Protein AF-A0A257UTE9-F1 (afdb_monomer_lite)

Foldseek 3Di:
DDADAPEEEEPVCVVPCVVVVVSQVVGWYWYDDPRDIDIDHDPVRVVVVVVVVPDPDDQDPVNVCPPPDPVVVVVVVVCVVPDDPPVPDDD

Secondary structure (DSSP, 8-state):
-----SEEEETTGGGS-HHHHHHHHHS-EEEEETTEEEEE--HHHHHHHHHHHH--SPPPHHHHTTT--HHHHHHHHHHHHHSPP-S----

Radius of gyration: 18.04 Å; chains: 1; bounding box: 43×36×41 Å

pLDDT: mean 80.17, std 10.51, range [45.94, 93.06]

Sequence (91 aa):
MSIDAIANFTASDLKQSGPILDAATQGVVRIKRRGEAFLLLRETQFETMIAEAADPRPKTLADLLVDYDPNDVKQRLTTWINEQPSGRETL

Structure (mmCIF, N/CA/C/O backbone):
data_AF-A0A257UTE9-F1
#
_entry.id   AF-A0A257UTE9-F1
#
loop_
_atom_site.group_PDB
_atom_site.id
_atom_site.type_symbol
_atom_site.label_atom_id
_atom_site.label_alt_id
_atom_site.label_comp_id
_atom_site.label_asym_id
_atom_site.label_entity_id
_atom_site.label_seq_id
_atom_site.pdbx_PDB_ins_code
_atom_site.Cartn_x
_atom_site.Cartn_y
_atom_site.Cartn_z
_atom_site.occupancy
_atom_site.B_iso_or_equiv
_atom_site.auth_seq_id
_atom_site.auth_comp_id
_atom_site.auth_asym_id
_atom_site.auth_atom_id
_atom_site.pdbx_PDB_model_num
ATOM 1 N N . MET A 1 1 ? -4.449 -6.961 -10.630 1.00 48.38 1 MET A N 1
ATOM 2 C CA . MET A 1 1 ? -3.523 -6.185 -9.783 1.00 48.38 1 MET A CA 1
ATOM 3 C C . MET A 1 1 ? -4.223 -5.987 -8.443 1.00 48.38 1 MET A C 1
ATOM 5 O O . MET A 1 1 ? -5.217 -5.274 -8.402 1.00 48.38 1 MET A O 1
ATOM 9 N N . SER A 1 2 ? -3.839 -6.739 -7.407 1.00 53.31 2 SER A N 1
ATOM 10 C CA . SER A 1 2 ? -4.385 -6.535 -6.056 1.00 53.31 2 SER A CA 1
ATOM 11 C C . SER A 1 2 ? -3.588 -5.410 -5.408 1.00 53.31 2 SER A C 1
ATOM 13 O O . SER A 1 2 ? -2.364 -5.460 -5.432 1.00 53.31 2 SER A O 1
ATOM 15 N N . ILE A 1 3 ? -4.263 -4.375 -4.909 1.00 66.12 3 ILE A N 1
ATOM 16 C CA . ILE A 1 3 ? -3.609 -3.293 -4.170 1.00 66.12 3 ILE A CA 1
ATOM 17 C C . ILE A 1 3 ? -3.664 -3.666 -2.692 1.00 66.12 3 ILE A C 1
ATOM 19 O O . ILE A 1 3 ? -4.733 -3.594 -2.067 1.00 66.12 3 ILE A O 1
ATOM 23 N N . ASP A 1 4 ? -2.516 -4.075 -2.160 1.00 77.25 4 ASP A N 1
ATOM 24 C CA . ASP A 1 4 ? -2.360 -4.391 -0.747 1.00 77.25 4 ASP A CA 1
ATOM 25 C C . ASP A 1 4 ? -2.277 -3.093 0.052 1.00 77.25 4 ASP A C 1
ATOM 27 O O . ASP A 1 4 ? -1.348 -2.296 -0.071 1.00 77.25 4 ASP A O 1
ATOM 31 N N . ALA A 1 5 ? -3.325 -2.849 0.837 1.00 81.12 5 ALA A N 1
ATOM 32 C CA . ALA A 1 5 ? -3.390 -1.699 1.718 1.00 81.12 5 ALA A CA 1
ATOM 33 C C . ALA A 1 5 ? -2.685 -2.034 3.032 1.00 81.12 5 ALA A C 1
ATOM 35 O O . ALA A 1 5 ? -3.055 -2.999 3.702 1.00 81.12 5 ALA A O 1
ATOM 36 N N . ILE A 1 6 ? -1.725 -1.203 3.426 1.00 84.81 6 ILE A N 1
ATOM 37 C CA . ILE A 1 6 ? -0.977 -1.357 4.682 1.00 84.81 6 ILE A CA 1
ATOM 38 C C . ILE A 1 6 ? -1.830 -1.030 5.914 1.00 84.81 6 ILE A C 1
ATOM 40 O O . ILE A 1 6 ? -1.519 -1.452 7.023 1.00 84.81 6 ILE A O 1
ATOM 44 N N . ALA A 1 7 ? -2.924 -0.288 5.721 1.00 85.62 7 ALA A N 1
ATOM 45 C CA . ALA A 1 7 ? -3.860 0.073 6.772 1.00 85.62 7 ALA A CA 1
ATOM 46 C C . ALA A 1 7 ? -5.281 0.235 6.220 1.00 85.62 7 ALA A C 1
ATOM 48 O O . ALA A 1 7 ? -5.490 0.612 5.061 1.00 85.62 7 ALA A O 1
ATOM 49 N N . ASN A 1 8 ? -6.267 -0.039 7.076 1.00 88.81 8 ASN A N 1
ATOM 50 C CA . ASN A 1 8 ? -7.685 0.118 6.773 1.00 88.81 8 ASN A CA 1
ATOM 51 C C . ASN A 1 8 ? -8.315 1.083 7.780 1.00 88.81 8 ASN A C 1
ATOM 53 O O . ASN A 1 8 ? -8.267 0.833 8.980 1.00 88.81 8 ASN A O 1
ATOM 57 N N . PHE A 1 9 ? -8.957 2.132 7.278 1.00 89.06 9 PHE A N 1
ATOM 58 C CA . PHE A 1 9 ? -9.687 3.115 8.072 1.00 89.06 9 PHE A CA 1
ATOM 59 C C . PHE A 1 9 ? -11.143 3.207 7.625 1.00 89.06 9 PHE A C 1
ATOM 61 O O . PHE A 1 9 ? -11.540 2.739 6.553 1.00 89.06 9 PHE A O 1
ATOM 68 N N . THR A 1 10 ? -11.960 3.838 8.451 1.00 89.31 10 THR A N 1
ATOM 69 C CA . THR A 1 10 ? -13.345 4.189 8.160 1.00 89.31 10 THR A CA 1
ATOM 70 C C . THR A 1 10 ? -13.470 5.682 7.879 1.00 89.31 10 THR A C 1
ATOM 72 O O . THR A 1 10 ? -12.616 6.489 8.239 1.00 89.31 10 THR A O 1
ATOM 75 N N . ALA A 1 11 ? -14.586 6.094 7.280 1.00 84.19 11 ALA A N 1
ATOM 76 C CA . ALA A 1 11 ? -14.876 7.516 7.102 1.00 84.19 11 ALA A CA 1
ATOM 77 C C . ALA A 1 11 ? -14.952 8.314 8.417 1.00 84.19 11 ALA A C 1
ATOM 79 O O . ALA A 1 11 ? -14.818 9.535 8.392 1.00 84.19 11 ALA A O 1
ATOM 80 N N . SER A 1 12 ? -15.190 7.651 9.552 1.00 86.81 12 SER A N 1
ATOM 81 C CA . SER A 1 12 ? -15.183 8.301 10.864 1.00 86.81 12 SER A CA 1
ATOM 82 C C . SER A 1 12 ? -13.773 8.713 11.285 1.00 86.81 12 SER A C 1
ATOM 84 O O . SER A 1 12 ? -13.619 9.762 11.908 1.00 86.81 12 SER A O 1
ATOM 86 N N . ASP A 1 13 ? -12.762 7.942 10.883 1.00 85.56 13 ASP A N 1
ATOM 87 C CA . ASP A 1 13 ? -11.357 8.182 11.224 1.00 85.56 13 ASP A CA 1
ATOM 88 C C . ASP A 1 13 ? -10.792 9.396 10.476 1.00 85.56 13 ASP A C 1
ATOM 90 O O . ASP A 1 13 ? -9.898 10.069 10.972 1.00 85.56 13 ASP A O 1
ATOM 94 N N . LEU A 1 14 ? -11.391 9.778 9.338 1.00 82.50 14 LEU A N 1
ATOM 95 C CA . LEU A 1 14 ? -11.020 10.995 8.601 1.00 82.50 14 LEU A CA 1
ATOM 96 C C . LEU A 1 14 ? -11.185 12.286 9.412 1.00 82.50 14 LEU A C 1
ATOM 98 O O . LEU A 1 14 ? -10.604 13.307 9.051 1.00 82.50 14 LEU A O 1
ATOM 102 N N . LYS A 1 15 ? -11.954 12.259 10.507 1.00 87.00 15 LYS A N 1
ATOM 103 C CA . LYS A 1 15 ? -12.063 13.400 11.428 1.00 87.00 15 LYS A CA 1
ATOM 104 C C . LYS A 1 15 ? -10.737 13.708 12.131 1.00 87.00 15 LYS A C 1
ATOM 106 O O . LYS A 1 15 ? -10.527 14.845 12.537 1.00 87.00 15 LYS A O 1
ATOM 111 N N . GLN A 1 16 ? -9.861 12.713 12.265 1.00 87.38 16 GLN A N 1
ATOM 112 C CA . GLN A 1 16 ? -8.489 12.851 12.742 1.00 87.38 16 GLN A CA 1
ATOM 113 C C . GLN A 1 16 ? -7.553 12.341 11.647 1.00 87.38 16 GLN A C 1
ATOM 115 O O . GLN A 1 16 ? -7.126 11.193 11.642 1.00 87.38 16 GLN A O 1
ATOM 120 N N . SER A 1 17 ? -7.255 13.207 10.682 1.00 85.88 17 SER A N 1
ATOM 121 C CA . SER A 1 17 ? -6.504 12.829 9.483 1.00 85.88 17 SER A CA 1
ATOM 122 C C . SER A 1 17 ? -5.023 12.525 9.727 1.00 85.88 17 SER A C 1
ATOM 124 O O . SER A 1 17 ? -4.430 11.845 8.898 1.00 85.88 17 SER A O 1
ATOM 126 N N . GLY A 1 18 ? -4.426 12.979 10.836 1.00 89.75 18 GLY A N 1
ATOM 127 C CA . GLY A 1 18 ? -2.995 12.798 11.135 1.00 89.75 18 GLY A CA 1
ATOM 128 C C . GLY A 1 18 ? -2.517 11.345 10.993 1.00 89.75 18 GLY A C 1
ATOM 129 O O . GLY A 1 18 ? -1.729 11.071 10.094 1.00 89.75 18 GLY A O 1
ATOM 130 N N . PRO A 1 19 ? -3.077 10.388 11.758 1.00 88.12 19 PRO A N 1
ATOM 131 C CA . PRO A 1 19 ? -2.702 8.973 11.665 1.00 88.12 19 PRO A CA 1
ATOM 132 C C . PRO A 1 19 ? -2.903 8.346 10.278 1.00 88.12 19 PRO A C 1
ATOM 134 O O . PRO A 1 19 ? -2.183 7.425 9.898 1.00 88.12 19 PRO A O 1
ATOM 137 N N . ILE A 1 20 ? -3.883 8.832 9.510 1.00 87.19 20 ILE A N 1
ATOM 138 C CA . ILE A 1 20 ? -4.153 8.356 8.147 1.00 87.19 20 ILE A CA 1
ATOM 139 C C . ILE A 1 20 ? -3.058 8.841 7.192 1.00 87.19 20 ILE A C 1
ATOM 141 O O . ILE A 1 20 ? -2.602 8.074 6.344 1.00 87.19 20 ILE A O 1
ATOM 145 N N . LEU A 1 21 ? -2.633 10.099 7.332 1.00 88.62 21 LEU A N 1
ATOM 146 C CA . LEU A 1 21 ? -1.554 10.680 6.536 1.00 88.62 21 LEU A CA 1
ATOM 147 C C . LEU A 1 21 ? -0.203 10.061 6.896 1.00 88.62 21 LEU A C 1
ATOM 149 O O . LEU A 1 21 ? 0.554 9.721 5.990 1.00 88.62 21 LEU A O 1
ATOM 153 N N . ASP A 1 22 ? 0.058 9.832 8.184 1.00 89.56 22 ASP A N 1
ATOM 154 C CA . ASP A 1 22 ? 1.263 9.143 8.652 1.00 89.56 22 ASP A CA 1
ATOM 155 C C . ASP A 1 22 ? 1.337 7.728 8.073 1.00 89.56 22 ASP A C 1
ATOM 157 O O . ASP A 1 22 ? 2.357 7.350 7.494 1.00 89.56 22 ASP A O 1
ATOM 161 N N . ALA A 1 23 ? 0.234 6.972 8.123 1.00 87.44 23 ALA A N 1
ATOM 162 C CA . ALA A 1 23 ? 0.153 5.670 7.469 1.00 87.44 23 ALA A CA 1
ATOM 163 C C . ALA A 1 23 ? 0.386 5.789 5.953 1.00 87.44 23 ALA A C 1
ATOM 165 O O . ALA A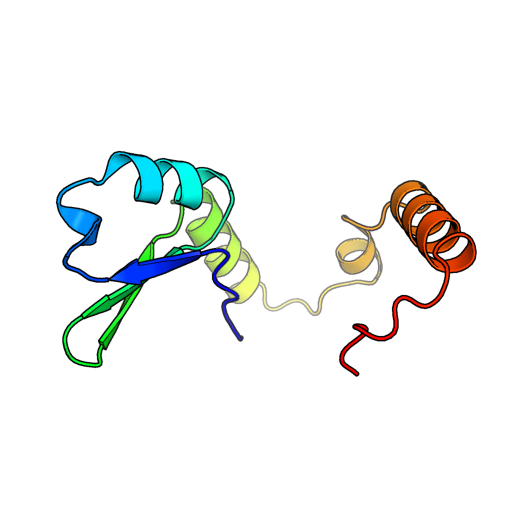 1 23 ? 1.173 5.032 5.397 1.00 87.44 23 ALA A O 1
ATOM 166 N N . ALA A 1 24 ? -0.199 6.784 5.280 1.00 88.69 24 ALA A N 1
ATOM 167 C CA . ALA A 1 24 ? -0.011 6.990 3.842 1.00 88.69 24 ALA A CA 1
ATOM 168 C C . ALA A 1 24 ? 1.447 7.295 3.436 1.00 88.69 24 ALA A C 1
ATOM 170 O O . ALA A 1 24 ? 1.823 7.083 2.281 1.00 88.69 24 ALA A O 1
ATOM 171 N N . THR A 1 25 ? 2.304 7.742 4.366 1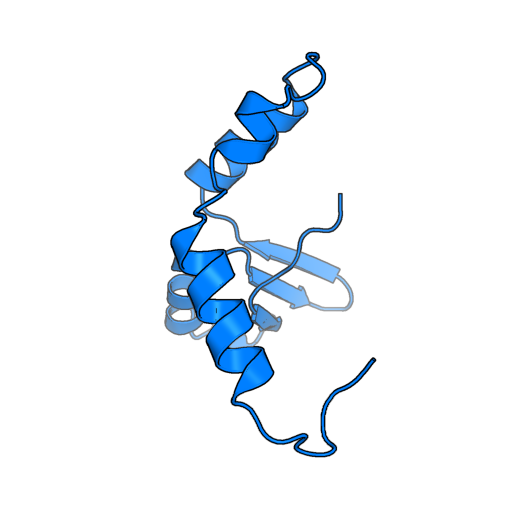.00 87.50 25 THR A N 1
ATOM 172 C CA . THR A 1 25 ? 3.752 7.861 4.106 1.00 87.50 25 THR A CA 1
ATOM 173 C C . THR A 1 25 ? 4.458 6.510 3.980 1.00 87.50 25 THR A C 1
ATOM 175 O O . THR A 1 25 ? 5.512 6.427 3.346 1.00 87.50 25 THR A O 1
ATOM 178 N N . GLN A 1 26 ? 3.883 5.449 4.543 1.00 86.19 26 GLN A N 1
ATOM 179 C CA . GLN A 1 26 ? 4.453 4.103 4.529 1.00 86.19 26 GLN A CA 1
ATOM 180 C C . GLN A 1 26 ? 3.911 3.245 3.377 1.00 86.19 26 GLN A C 1
ATOM 182 O O . GLN A 1 26 ? 4.550 2.271 2.991 1.00 86.19 26 GLN A O 1
ATOM 187 N N . GLY A 1 27 ? 2.760 3.598 2.796 1.00 86.25 27 GLY A N 1
ATOM 188 C CA . GLY A 1 27 ? 2.142 2.815 1.727 1.00 86.25 27 GLY A CA 1
ATOM 189 C C . GLY A 1 27 ? 0.669 3.143 1.492 1.00 86.25 27 GLY A C 1
ATOM 190 O O . GLY A 1 27 ? 0.147 4.142 1.978 1.00 86.25 27 GLY A O 1
ATOM 191 N N . VAL A 1 28 ? -0.012 2.284 0.730 1.00 90.06 28 VAL A N 1
ATOM 192 C CA . VAL A 1 28 ? -1.409 2.504 0.334 1.00 90.06 28 VAL A CA 1
ATOM 193 C C . VAL A 1 28 ? -2.352 2.348 1.519 1.00 90.06 28 VAL A C 1
ATOM 195 O O . VAL A 1 28 ? -2.344 1.325 2.206 1.00 90.06 28 VAL A O 1
ATOM 198 N N . VAL A 1 29 ? -3.243 3.315 1.709 1.00 92.44 29 VAL A N 1
ATOM 199 C CA . VAL A 1 29 ? -4.250 3.269 2.770 1.00 92.44 29 VAL A CA 1
ATOM 200 C C . VAL A 1 29 ? -5.637 3.084 2.169 1.00 92.44 29 VAL A C 1
ATOM 202 O O . VAL A 1 29 ? -6.027 3.797 1.245 1.00 92.44 29 VAL A O 1
ATOM 205 N N . ARG A 1 30 ? -6.415 2.139 2.703 1.00 92.94 30 ARG A N 1
ATOM 206 C CA . ARG A 1 30 ? -7.807 1.921 2.295 1.00 92.94 30 ARG A CA 1
ATOM 207 C C . ARG A 1 30 ? -8.757 2.577 3.283 1.00 92.94 30 ARG A C 1
ATOM 209 O O . ARG A 1 30 ? -8.660 2.349 4.484 1.00 92.94 30 ARG A O 1
ATOM 216 N N . ILE A 1 31 ? -9.730 3.325 2.779 1.00 93.06 31 ILE A N 1
ATOM 217 C CA . ILE A 1 31 ? -10.762 3.978 3.584 1.00 93.06 31 ILE A CA 1
ATOM 218 C C . ILE A 1 31 ? -12.127 3.436 3.166 1.00 93.06 31 ILE A C 1
ATOM 220 O O . ILE A 1 31 ? -12.497 3.519 1.999 1.00 93.06 31 ILE A O 1
ATOM 224 N N . LYS A 1 32 ? -12.900 2.885 4.103 1.00 92.50 32 LYS A N 1
ATOM 225 C CA . LYS A 1 32 ? -14.246 2.360 3.838 1.00 92.50 32 LYS A CA 1
ATOM 226 C C . LYS A 1 32 ? -15.339 3.337 4.266 1.00 92.50 32 LYS A C 1
ATOM 228 O O . LYS A 1 32 ? -15.316 3.876 5.377 1.00 92.50 32 LYS A O 1
ATOM 233 N N . ARG A 1 33 ? -16.357 3.509 3.420 1.00 91.31 33 ARG A N 1
ATOM 234 C CA . ARG A 1 33 ? -17.558 4.300 3.726 1.00 91.31 33 ARG A CA 1
ATOM 235 C C . ARG A 1 33 ? -18.782 3.705 3.050 1.00 91.31 33 ARG A C 1
ATOM 237 O O . ARG A 1 33 ? -18.819 3.617 1.836 1.00 91.31 33 ARG A O 1
ATOM 244 N N . ARG A 1 34 ? -19.818 3.370 3.830 1.00 90.56 34 ARG A N 1
ATOM 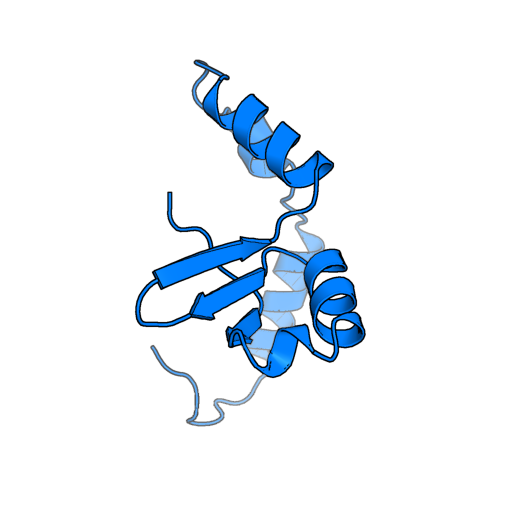245 C CA . ARG A 1 34 ? -21.129 2.930 3.301 1.00 90.56 34 ARG A CA 1
ATOM 246 C C . ARG A 1 34 ? -21.028 1.800 2.255 1.00 90.56 34 ARG A C 1
ATOM 248 O O . ARG A 1 34 ? -21.775 1.789 1.290 1.00 90.56 34 ARG A O 1
ATOM 255 N N . GLY A 1 35 ? -20.103 0.860 2.452 1.00 88.19 35 GLY A N 1
ATOM 256 C CA . GLY A 1 35 ? -19.869 -0.258 1.528 1.00 88.19 35 GLY A CA 1
ATOM 257 C C . GLY A 1 35 ? -18.887 0.039 0.390 1.00 88.19 35 GLY A C 1
ATOM 258 O O . GLY A 1 35 ? -18.410 -0.897 -0.241 1.00 88.19 35 GLY A O 1
ATOM 259 N N . GLU A 1 36 ? -18.512 1.299 0.182 1.00 92.00 36 GLU A N 1
ATOM 260 C CA . GLU A 1 36 ? -17.499 1.690 -0.797 1.00 92.00 36 GLU A CA 1
ATOM 261 C C . GLU A 1 36 ? -16.101 1.734 -0.176 1.00 92.00 36 GLU A C 1
ATOM 263 O O . GLU A 1 36 ? -15.936 1.972 1.028 1.00 92.00 36 GLU A O 1
ATOM 268 N N . ALA A 1 37 ? -15.090 1.504 -1.014 1.00 90.56 37 ALA A N 1
ATOM 269 C CA . ALA A 1 37 ? -13.684 1.559 -0.648 1.00 90.56 37 ALA A CA 1
ATOM 270 C C . ALA A 1 37 ? -12.967 2.628 -1.477 1.00 90.56 37 ALA A C 1
ATOM 272 O O . ALA A 1 37 ? -12.994 2.605 -2.703 1.00 90.56 37 ALA A O 1
ATOM 273 N N . PHE A 1 38 ? -12.293 3.530 -0.778 1.00 91.50 38 PHE A N 1
ATOM 274 C CA . PHE A 1 38 ? -11.427 4.562 -1.326 1.00 91.50 38 PHE A CA 1
ATOM 275 C C . PHE A 1 38 ? -9.976 4.181 -1.040 1.00 91.50 38 PHE A C 1
ATOM 277 O O . PHE A 1 38 ? -9.688 3.543 -0.023 1.00 91.50 38 PHE A O 1
ATOM 284 N N . LEU A 1 39 ? -9.065 4.573 -1.924 1.00 90.88 39 LEU A N 1
ATOM 285 C CA . LEU A 1 39 ? -7.630 4.392 -1.737 1.00 90.88 39 LEU A CA 1
ATOM 286 C C . LEU A 1 39 ? -6.969 5.760 -1.634 1.00 90.88 39 LEU A C 1
ATOM 288 O O . LEU A 1 39 ? -7.226 6.640 -2.453 1.00 90.88 39 LEU A O 1
ATOM 292 N N . LEU A 1 40 ? -6.122 5.917 -0.625 1.00 91.94 40 LEU A N 1
ATOM 293 C CA . LEU A 1 40 ? -5.223 7.046 -0.483 1.00 91.94 40 LEU A CA 1
ATOM 294 C C . LEU A 1 40 ? -3.818 6.570 -0.848 1.00 91.94 40 LEU A C 1
ATOM 296 O O . LEU A 1 40 ? -3.303 5.605 -0.278 1.00 91.94 40 LEU A O 1
ATOM 300 N N . LEU A 1 41 ? -3.239 7.244 -1.834 1.00 90.81 41 LEU A N 1
ATOM 301 C CA . LEU A 1 41 ? -1.950 6.944 -2.440 1.00 90.81 41 LEU A CA 1
ATOM 302 C C . LEU A 1 41 ? -1.110 8.216 -2.436 1.00 90.81 41 LEU A C 1
ATOM 304 O O . LEU A 1 41 ? -1.651 9.317 -2.560 1.00 90.81 41 LEU A O 1
ATOM 308 N N . ARG A 1 42 ? 0.212 8.066 -2.345 1.00 91.06 42 ARG A N 1
ATOM 309 C CA . ARG A 1 42 ? 1.118 9.173 -2.660 1.00 91.06 42 ARG A CA 1
ATOM 310 C C . ARG A 1 42 ? 1.137 9.408 -4.163 1.00 91.06 42 ARG A C 1
ATOM 312 O O . ARG A 1 42 ? 1.090 8.454 -4.934 1.00 91.06 42 ARG A O 1
ATOM 319 N N . GLU A 1 43 ? 1.277 10.668 -4.550 1.00 90.38 43 GLU A N 1
ATOM 320 C CA . GLU A 1 43 ? 1.377 11.086 -5.950 1.00 90.38 43 GLU A CA 1
ATOM 321 C C . GLU A 1 43 ? 2.478 10.318 -6.691 1.00 90.38 43 GLU A C 1
ATOM 323 O O . GLU A 1 43 ? 2.192 9.623 -7.659 1.00 90.38 43 GLU A O 1
ATOM 328 N N . THR A 1 44 ? 3.696 10.298 -6.146 1.00 87.50 44 THR A N 1
ATOM 329 C CA . THR A 1 44 ? 4.838 9.576 -6.732 1.00 87.50 44 THR A CA 1
ATOM 330 C C . THR A 1 44 ? 4.590 8.075 -6.900 1.00 87.50 44 THR A C 1
ATOM 332 O O . THR A 1 44 ? 5.026 7.462 -7.874 1.00 87.50 44 THR A O 1
ATOM 335 N N . GLN A 1 45 ? 3.862 7.459 -5.965 1.00 85.19 45 GLN A N 1
ATOM 336 C CA . GLN A 1 45 ? 3.507 6.043 -6.036 1.00 85.19 45 GLN A CA 1
ATOM 337 C C . GLN A 1 45 ? 2.470 5.789 -7.134 1.00 85.19 45 GLN A C 1
ATOM 339 O O . GLN A 1 45 ? 2.583 4.807 -7.864 1.00 85.19 45 GLN A O 1
ATOM 344 N N . PHE A 1 46 ? 1.488 6.680 -7.282 1.00 87.19 46 PHE A N 1
ATOM 345 C CA . PHE A 1 46 ? 0.517 6.613 -8.369 1.00 87.19 46 PHE A CA 1
ATOM 346 C C . PHE A 1 46 ? 1.188 6.798 -9.736 1.00 87.19 46 PHE A C 1
ATOM 348 O O . PHE A 1 46 ? 0.952 5.995 -10.636 1.00 87.19 46 PHE A O 1
ATOM 355 N N . GLU A 1 47 ? 2.073 7.786 -9.876 1.00 88.69 47 GLU A N 1
ATOM 356 C CA . GLU A 1 47 ? 2.856 8.004 -11.099 1.00 88.69 47 GLU A CA 1
ATOM 357 C C . GLU A 1 47 ? 3.672 6.766 -11.475 1.00 88.69 47 GLU A C 1
ATOM 359 O O . GLU A 1 47 ? 3.647 6.341 -12.629 1.00 88.69 47 GLU A O 1
ATOM 364 N N . THR A 1 48 ? 4.323 6.137 -10.493 1.00 85.69 48 THR A N 1
ATOM 365 C CA . THR A 1 48 ? 5.085 4.896 -10.698 1.00 85.69 48 THR A CA 1
ATOM 366 C C . THR A 1 48 ? 4.178 3.761 -11.174 1.00 85.69 48 THR A C 1
ATOM 368 O O . THR A 1 48 ? 4.490 3.099 -12.158 1.00 85.69 48 THR A O 1
ATOM 371 N N . MET A 1 49 ? 3.014 3.566 -10.541 1.00 82.75 49 MET A N 1
ATOM 372 C CA . MET A 1 49 ? 2.055 2.532 -10.953 1.00 82.75 49 MET A CA 1
ATOM 373 C C . MET A 1 49 ? 1.548 2.742 -12.383 1.00 82.75 49 MET A C 1
ATOM 375 O O . MET A 1 49 ? 1.394 1.775 -13.128 1.00 82.75 49 MET A O 1
ATOM 379 N N . ILE A 1 50 ? 1.281 3.991 -12.771 1.00 86.75 50 ILE A N 1
ATOM 380 C CA . ILE A 1 50 ? 0.854 4.323 -14.133 1.00 86.75 50 ILE A CA 1
ATOM 381 C C . ILE A 1 50 ? 1.996 4.111 -15.127 1.00 86.75 50 ILE A C 1
ATOM 383 O O . ILE A 1 50 ? 1.759 3.549 -16.193 1.00 86.75 50 ILE A O 1
ATOM 387 N N . ALA A 1 51 ? 3.222 4.506 -14.779 1.00 83.44 51 ALA A N 1
ATOM 388 C CA . ALA A 1 51 ? 4.397 4.283 -15.614 1.00 83.44 51 ALA A CA 1
ATOM 389 C C . ALA A 1 51 ? 4.659 2.783 -15.835 1.00 83.44 51 ALA A C 1
ATOM 391 O O . ALA A 1 51 ? 4.852 2.363 -16.973 1.00 83.44 51 ALA A O 1
ATOM 392 N N . GLU A 1 52 ? 4.577 1.966 -14.780 1.00 79.50 52 GLU A N 1
ATOM 393 C CA . GLU A 1 52 ? 4.698 0.506 -14.873 1.00 79.50 52 GLU A CA 1
ATOM 394 C C . GLU A 1 52 ? 3.575 -0.124 -15.703 1.00 79.50 52 GLU A C 1
ATOM 396 O O . GLU A 1 52 ? 3.823 -1.036 -16.486 1.00 79.50 52 GLU A O 1
ATOM 401 N N . ALA A 1 53 ? 2.335 0.346 -15.544 1.00 78.25 53 ALA A N 1
ATOM 402 C CA . ALA A 1 53 ? 1.200 -0.165 -16.312 1.00 78.25 53 ALA A CA 1
ATOM 403 C C . ALA A 1 53 ? 1.255 0.242 -17.793 1.00 78.25 53 ALA A C 1
ATOM 405 O O . ALA A 1 53 ? 0.693 -0.450 -18.643 1.00 78.25 53 ALA A O 1
ATOM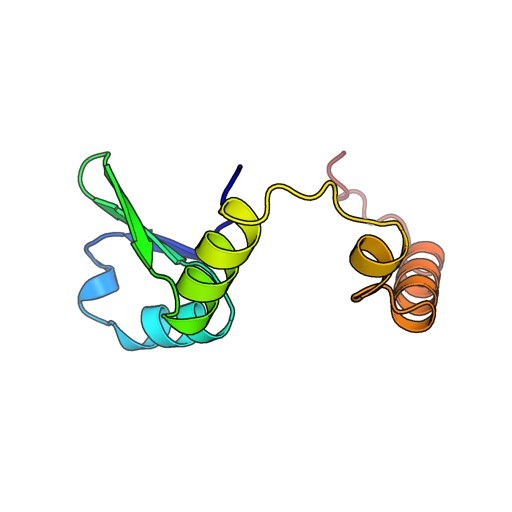 406 N N . ALA A 1 54 ? 1.899 1.372 -18.093 1.00 78.50 54 ALA A N 1
ATOM 407 C CA . ALA A 1 54 ? 2.078 1.880 -19.444 1.00 78.50 54 ALA A CA 1
ATOM 408 C C . ALA A 1 54 ? 3.275 1.251 -20.169 1.00 78.50 54 ALA A C 1
ATOM 410 O O . ALA A 1 54 ? 3.343 1.388 -21.389 1.00 78.50 54 ALA A O 1
ATOM 411 N N . ASP A 1 55 ? 4.198 0.584 -19.465 1.00 74.25 55 ASP A N 1
ATOM 412 C CA . ASP A 1 55 ? 5.340 -0.078 -20.093 1.00 74.25 55 ASP A CA 1
ATOM 413 C C . ASP A 1 55 ? 4.881 -1.362 -20.814 1.00 74.25 55 ASP A C 1
ATOM 415 O O . ASP A 1 55 ? 4.483 -2.337 -20.171 1.00 74.25 55 ASP A O 1
ATOM 419 N N . PRO A 1 56 ? 4.916 -1.409 -22.161 1.00 64.00 56 PRO A N 1
ATOM 420 C CA . PRO A 1 56 ? 4.517 -2.593 -22.914 1.00 64.00 56 PRO A CA 1
ATOM 421 C C . PRO A 1 56 ? 5.586 -3.696 -22.885 1.00 64.00 56 PRO A C 1
ATOM 423 O O . PRO A 1 56 ? 5.390 -4.753 -23.495 1.00 64.00 56 PRO A O 1
ATOM 426 N N . ARG A 1 57 ? 6.746 -3.457 -22.259 1.00 68.31 57 ARG A N 1
ATOM 427 C CA . ARG A 1 57 ? 7.839 -4.425 -22.233 1.00 68.31 57 ARG A CA 1
ATOM 428 C C . ARG A 1 57 ? 7.600 -5.459 -21.132 1.00 68.31 57 ARG A C 1
ATOM 430 O O . ARG A 1 57 ? 7.319 -5.098 -19.992 1.00 68.31 57 ARG A O 1
ATOM 437 N N . PRO A 1 58 ? 7.748 -6.760 -21.430 1.00 68.38 58 PRO A N 1
ATOM 438 C CA . PRO A 1 58 ? 7.810 -7.757 -20.372 1.00 68.38 58 PRO A CA 1
ATOM 439 C C . PRO A 1 58 ? 8.994 -7.432 -19.450 1.00 68.38 58 PRO A C 1
ATOM 441 O O . PRO A 1 58 ? 10.108 -7.234 -19.941 1.00 68.38 58 PRO A O 1
ATOM 444 N N . LYS A 1 59 ? 8.745 -7.380 -18.131 1.00 67.81 59 LYS A N 1
ATOM 445 C CA . LYS A 1 59 ? 9.788 -7.160 -17.116 1.00 67.81 59 LYS A CA 1
ATOM 446 C C . LYS A 1 59 ? 10.933 -8.151 -17.349 1.00 67.81 59 LYS A C 1
ATOM 448 O O . LYS A 1 59 ? 10.708 -9.359 -17.457 1.00 67.81 59 LYS A O 1
ATOM 453 N N . TH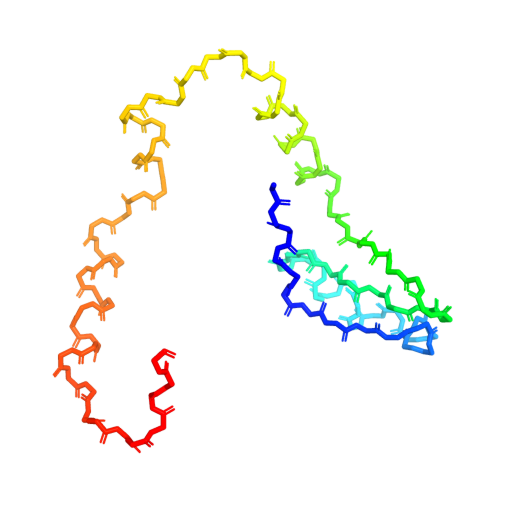R A 1 60 ? 12.153 -7.641 -17.462 1.00 76.44 60 THR A N 1
ATOM 454 C CA . THR A 1 60 ? 13.349 -8.461 -17.661 1.00 76.44 60 THR A CA 1
ATOM 455 C C . THR A 1 60 ? 13.804 -9.081 -16.339 1.00 76.44 60 THR A C 1
ATOM 457 O O . THR A 1 60 ? 13.383 -8.670 -15.259 1.00 76.44 60 THR A O 1
ATOM 460 N N . LEU A 1 61 ? 14.707 -10.067 -16.402 1.00 70.69 61 LEU A N 1
ATOM 461 C CA . LEU A 1 61 ? 15.309 -10.648 -15.196 1.00 70.69 61 LEU A CA 1
ATOM 462 C C . LEU A 1 61 ? 16.020 -9.579 -14.343 1.00 70.69 61 LEU A C 1
ATOM 464 O O . LEU A 1 61 ? 16.018 -9.677 -13.124 1.00 70.69 61 LEU A O 1
ATOM 468 N N . ALA A 1 62 ? 16.599 -8.553 -14.975 1.00 75.06 62 ALA A N 1
ATOM 469 C CA . ALA A 1 62 ? 17.236 -7.445 -14.271 1.00 75.06 62 ALA A CA 1
ATOM 470 C C . ALA A 1 62 ? 16.212 -6.586 -13.509 1.00 75.06 62 ALA A C 1
ATOM 472 O O . ALA A 1 62 ? 16.471 -6.217 -12.369 1.00 75.06 62 ALA A O 1
ATOM 473 N N . ASP A 1 63 ? 15.033 -6.349 -14.091 1.00 73.00 63 ASP A N 1
ATOM 474 C CA . ASP A 1 63 ? 13.958 -5.575 -13.451 1.00 73.00 63 ASP A CA 1
ATOM 475 C C . ASP A 1 63 ? 13.371 -6.304 -12.234 1.00 73.00 63 ASP A C 1
ATOM 477 O O . ASP A 1 63 ? 12.994 -5.679 -11.249 1.00 73.00 63 ASP A O 1
ATOM 481 N N . LEU A 1 64 ? 13.331 -7.639 -12.270 1.00 67.81 64 LEU A N 1
ATOM 482 C CA . LEU A 1 64 ? 12.907 -8.460 -11.129 1.00 67.81 64 LEU A CA 1
ATOM 483 C C . LEU A 1 64 ? 13.923 -8.462 -9.979 1.00 67.81 64 LEU A C 1
ATOM 485 O O . LEU A 1 64 ? 13.568 -8.790 -8.849 1.00 67.81 64 LEU A O 1
ATOM 489 N N . LEU A 1 65 ? 15.181 -8.124 -10.264 1.00 79.06 65 LEU A N 1
ATOM 490 C CA . LEU A 1 65 ? 16.273 -8.116 -9.293 1.00 79.06 65 LEU A CA 1
ATOM 491 C C . LEU A 1 65 ? 16.545 -6.724 -8.705 1.00 79.06 65 LEU A C 1
ATOM 493 O O . LEU A 1 65 ? 17.396 -6.618 -7.827 1.00 79.06 65 LEU A O 1
ATOM 497 N N . VAL A 1 66 ? 15.837 -5.678 -9.149 1.00 76.00 66 VAL A N 1
ATOM 498 C CA . VAL A 1 66 ? 16.029 -4.289 -8.683 1.00 76.00 66 VAL A CA 1
ATOM 499 C C . VAL A 1 66 ? 15.910 -4.160 -7.162 1.00 76.00 66 VAL A C 1
ATOM 501 O O . VAL A 1 66 ? 16.739 -3.493 -6.551 1.00 76.00 66 VAL A O 1
ATOM 504 N N . ASP A 1 67 ? 14.953 -4.863 -6.557 1.00 68.88 67 ASP A N 1
ATOM 505 C CA . ASP A 1 67 ? 14.740 -4.875 -5.102 1.00 68.88 67 ASP A CA 1
ATOM 506 C C . ASP A 1 67 ? 15.243 -6.170 -4.438 1.00 68.88 67 ASP A C 1
ATOM 508 O O . ASP A 1 67 ? 14.964 -6.441 -3.268 1.00 68.88 67 ASP A O 1
ATOM 512 N N . TYR A 1 68 ? 15.975 -7.009 -5.177 1.00 71.38 68 TYR A N 1
ATOM 513 C CA . TYR A 1 68 ? 16.542 -8.237 -4.636 1.00 71.38 68 TYR A CA 1
ATOM 514 C C . TYR A 1 68 ? 17.837 -7.927 -3.878 1.00 71.38 68 TYR A C 1
ATOM 516 O O . TYR A 1 68 ? 18.912 -7.815 -4.471 1.00 71.38 68 TYR A O 1
ATOM 524 N N . ASP A 1 69 ? 17.749 -7.842 -2.550 1.00 79.75 69 ASP A N 1
ATOM 525 C CA . ASP A 1 69 ? 18.925 -7.822 -1.682 1.00 79.75 69 ASP A CA 1
ATOM 526 C C . ASP A 1 69 ? 19.230 -9.237 -1.153 1.00 79.75 69 ASP A C 1
ATOM 528 O O . ASP A 1 69 ? 18.503 -9.761 -0.298 1.00 79.75 69 ASP A O 1
ATOM 532 N N . PRO A 1 70 ? 20.327 -9.880 -1.600 1.00 77.69 70 PRO A N 1
ATOM 533 C CA . PRO A 1 70 ? 20.718 -11.189 -1.089 1.00 77.69 70 PRO A CA 1
ATOM 534 C C . PRO A 1 70 ? 21.020 -11.181 0.419 1.00 77.69 70 PRO A C 1
ATOM 536 O O . PRO A 1 70 ? 20.982 -12.244 1.043 1.00 77.69 70 PRO A O 1
ATOM 539 N N . ASN A 1 71 ? 21.326 -10.027 1.020 1.00 81.31 71 ASN A N 1
ATOM 540 C CA . ASN A 1 71 ? 21.538 -9.913 2.461 1.00 81.31 71 ASN A CA 1
ATOM 541 C C . ASN A 1 71 ? 20.218 -9.873 3.240 1.00 81.31 71 ASN A C 1
ATOM 543 O O . ASN A 1 71 ? 20.133 -10.568 4.252 1.00 81.31 71 ASN A O 1
ATOM 547 N N . ASP A 1 72 ? 19.183 -9.172 2.756 1.00 79.44 72 ASP A N 1
ATOM 548 C CA . ASP A 1 72 ? 17.836 -9.217 3.357 1.00 79.44 72 ASP A CA 1
ATOM 549 C C . ASP A 1 72 ? 17.281 -10.649 3.319 1.00 79.44 72 ASP A C 1
ATOM 551 O O . ASP A 1 72 ? 16.807 -11.180 4.324 1.00 79.44 72 ASP A O 1
ATOM 555 N N . VAL A 1 73 ? 17.457 -11.349 2.192 1.00 76.75 73 VAL A N 1
ATOM 556 C CA . VAL A 1 73 ? 17.062 -12.761 2.057 1.00 76.75 73 VAL A CA 1
ATOM 557 C C . VAL A 1 73 ? 17.797 -13.648 3.063 1.00 76.75 73 VAL A C 1
ATOM 559 O O . VAL A 1 73 ? 17.165 -14.448 3.756 1.00 76.75 73 VAL A O 1
ATOM 562 N N . LYS A 1 74 ? 19.122 -13.499 3.193 1.00 79.25 74 LYS A N 1
ATOM 563 C CA . LYS A 1 74 ? 19.910 -14.246 4.188 1.00 79.25 74 LYS A CA 1
ATOM 564 C C . LYS A 1 74 ? 19.471 -13.938 5.613 1.00 79.25 74 LYS A C 1
ATOM 566 O O . LYS A 1 74 ? 19.393 -14.858 6.427 1.00 79.25 74 LYS A O 1
ATOM 571 N N . GLN A 1 75 ? 19.194 -12.677 5.922 1.00 79.00 75 GLN A N 1
ATOM 572 C CA . GLN A 1 75 ? 18.760 -12.260 7.248 1.00 79.00 75 GLN A CA 1
ATOM 573 C C . GLN A 1 75 ? 17.396 -12.864 7.588 1.00 79.00 75 GLN A C 1
ATOM 575 O O . GLN A 1 75 ? 17.266 -13.491 8.636 1.00 79.00 75 GLN A O 1
ATOM 580 N N . ARG A 1 76 ? 16.418 -12.780 6.680 1.00 78.88 76 ARG A N 1
ATOM 581 C CA . ARG A 1 76 ? 15.089 -13.387 6.857 1.00 78.88 76 ARG A CA 1
ATOM 582 C C . ARG A 1 76 ? 15.150 -14.903 7.000 1.00 78.88 76 ARG A C 1
ATOM 584 O O . ARG A 1 76 ? 14.487 -15.447 7.874 1.00 78.88 76 ARG A O 1
ATOM 591 N N . LEU A 1 77 ? 15.976 -15.580 6.200 1.00 78.44 77 LEU A N 1
ATOM 592 C CA . LEU A 1 77 ? 16.222 -17.022 6.331 1.00 78.44 77 LEU A CA 1
ATOM 593 C C . LEU A 1 77 ? 16.864 -17.374 7.671 1.00 78.44 77 LEU A C 1
ATOM 595 O O . LEU A 1 77 ? 16.476 -18.351 8.300 1.00 78.44 77 LEU A O 1
ATOM 599 N N . THR A 1 78 ? 17.829 -16.574 8.119 1.00 79.75 78 THR A N 1
ATOM 600 C CA . THR A 1 78 ? 18.480 -16.772 9.417 1.00 79.75 78 THR A CA 1
ATOM 601 C C . THR A 1 78 ? 17.478 -16.586 10.551 1.00 79.75 78 THR A C 1
ATOM 603 O O . THR A 1 78 ? 17.463 -17.389 11.478 1.00 79.75 78 THR A O 1
ATOM 606 N N . THR A 1 79 ? 16.612 -15.576 10.477 1.00 77.75 79 THR A N 1
ATOM 607 C CA . THR A 1 79 ? 15.524 -15.386 11.442 1.00 77.75 79 THR A CA 1
ATOM 608 C C . THR A 1 79 ? 14.562 -16.567 11.418 1.00 77.75 79 THR A C 1
ATOM 610 O O . THR A 1 79 ? 14.318 -17.149 12.464 1.00 77.75 79 THR A O 1
ATOM 613 N N . TRP A 1 80 ? 14.109 -16.999 10.240 1.00 75.94 80 TRP A N 1
ATOM 614 C CA . TRP A 1 80 ? 13.191 -18.131 10.095 1.00 75.94 80 TRP A CA 1
ATOM 615 C C . TRP A 1 80 ? 13.762 -19.453 10.634 1.00 75.94 80 TRP A C 1
ATOM 617 O O . TRP A 1 80 ? 13.056 -20.202 11.295 1.00 75.94 80 TRP A O 1
ATOM 627 N N . ILE A 1 81 ? 15.050 -19.730 10.405 1.00 80.19 81 ILE A N 1
ATOM 628 C CA . ILE A 1 81 ? 15.727 -20.929 10.934 1.00 80.19 81 ILE A CA 1
ATOM 629 C C . ILE A 1 81 ? 15.853 -20.881 12.463 1.00 80.19 81 ILE A C 1
ATOM 631 O O . ILE A 1 81 ? 15.814 -21.922 13.119 1.00 80.19 81 ILE A O 1
ATOM 635 N N . ASN A 1 82 ? 16.055 -19.690 13.028 1.00 79.81 82 ASN A N 1
ATOM 636 C CA . ASN A 1 82 ? 16.281 -19.511 14.462 1.00 79.81 82 ASN A CA 1
ATOM 637 C C . ASN A 1 82 ? 14.989 -19.264 15.255 1.00 79.81 82 ASN A C 1
ATOM 639 O O . ASN A 1 82 ? 15.008 -19.349 16.485 1.00 79.81 82 ASN A O 1
ATOM 643 N N . GLU A 1 83 ? 13.877 -18.963 14.587 1.00 76.38 83 GLU A N 1
ATOM 644 C CA . GLU A 1 83 ? 12.565 -18.886 15.214 1.00 76.38 83 GLU A CA 1
ATOM 645 C C . GLU A 1 83 ? 12.069 -20.294 15.554 1.00 76.38 83 GLU A C 1
ATOM 647 O O . GLU A 1 83 ? 11.964 -21.180 14.708 1.00 76.38 83 GLU A O 1
ATOM 652 N N . GLN A 1 84 ? 11.766 -20.518 16.834 1.00 63.41 84 GLN A N 1
ATOM 653 C CA . GLN A 1 84 ? 11.084 -21.739 17.249 1.00 63.41 84 GLN A CA 1
ATOM 654 C C . GLN A 1 84 ? 9.617 -21.667 16.815 1.00 63.41 84 GLN A C 1
ATOM 656 O O . GLN A 1 84 ? 8.996 -20.617 17.011 1.00 63.41 84 GLN A O 1
ATOM 661 N N . PRO A 1 85 ? 9.043 -22.766 16.289 1.00 64.94 85 PRO A N 1
ATOM 662 C CA . PRO A 1 85 ? 7.661 -22.785 15.842 1.00 64.94 85 PRO A CA 1
ATOM 663 C C . PRO A 1 85 ? 6.743 -22.362 16.986 1.00 64.94 85 PRO A C 1
ATOM 665 O O . PRO A 1 85 ? 6.674 -22.996 18.042 1.00 64.94 85 PRO A O 1
ATOM 668 N N . SER A 1 86 ? 6.052 -21.248 16.772 1.00 69.75 86 SER A N 1
ATOM 669 C CA . SER A 1 86 ? 5.255 -20.578 17.805 1.00 69.75 86 SER A CA 1
ATOM 670 C C . SER A 1 86 ? 3.830 -21.132 17.901 1.00 69.75 86 SER A C 1
ATOM 672 O O . SER A 1 86 ? 3.053 -20.731 18.770 1.00 69.75 86 SER A O 1
ATOM 674 N N . GLY A 1 87 ? 3.460 -22.026 16.975 1.00 60.59 87 GLY A N 1
ATOM 675 C CA . GLY A 1 87 ? 2.109 -22.577 16.844 1.00 60.59 87 GLY A CA 1
ATOM 676 C C . GLY A 1 87 ? 1.062 -21.563 16.365 1.00 60.59 87 GLY A C 1
ATOM 677 O O . GLY A 1 87 ? -0.127 -21.870 16.375 1.00 60.59 87 GLY A O 1
ATOM 678 N N 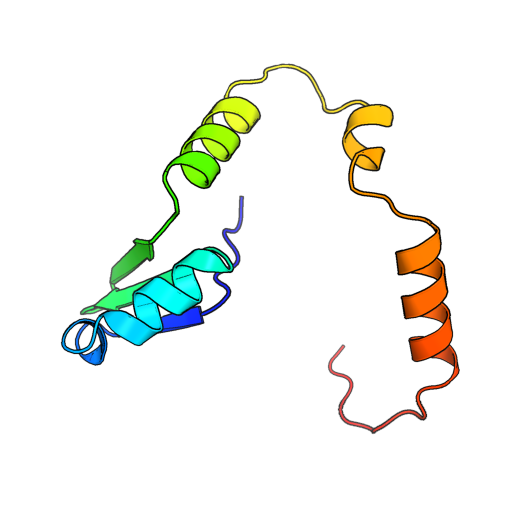. ARG A 1 88 ? 1.482 -20.353 15.966 1.00 61.50 88 ARG A N 1
ATOM 679 C CA . ARG A 1 88 ? 0.626 -19.281 15.418 1.00 61.50 88 ARG A CA 1
ATOM 680 C C . ARG A 1 88 ? 0.850 -19.022 13.928 1.00 61.50 88 ARG A C 1
ATOM 682 O O . ARG A 1 88 ? 0.225 -18.128 13.362 1.00 61.50 88 ARG A O 1
ATOM 689 N N . GLU A 1 89 ? 1.734 -19.785 13.300 1.00 67.25 89 GLU A N 1
ATOM 690 C CA . GLU A 1 89 ? 1.990 -19.698 11.866 1.00 67.25 89 GLU A CA 1
ATOM 691 C C . GLU A 1 89 ? 0.731 -20.141 11.109 1.00 67.25 89 GLU A C 1
ATOM 693 O O . GLU A 1 89 ? 0.299 -21.289 11.198 1.00 67.25 89 GLU A O 1
ATOM 698 N N . THR A 1 90 ? 0.088 -19.195 10.424 1.00 54.72 90 THR A N 1
ATOM 699 C CA . THR A 1 90 ? -1.071 -19.472 9.568 1.00 54.72 90 THR A CA 1
ATOM 700 C C . THR A 1 90 ? -0.535 -19.791 8.176 1.00 54.72 90 THR A C 1
ATOM 702 O O . THR A 1 90 ? 0.171 -18.956 7.611 1.00 54.72 90 THR A O 1
ATOM 705 N N . LEU A 1 91 ? -0.810 -21.005 7.683 1.00 45.94 91 LEU A N 1
ATOM 706 C CA . LEU A 1 91 ? -0.498 -21.439 6.314 1.00 45.94 91 LEU A CA 1
ATOM 707 C C . LEU A 1 91 ? -1.256 -20.609 5.272 1.00 45.94 91 LEU A C 1
ATOM 709 O O . LEU A 1 91 ? -2.451 -20.318 5.517 1.00 45.94 91 LEU A O 1
#